Protein AF-H8L1F8-F1 (afdb_monomer_lite)

Secondary structure (DSSP, 8-state):
-------------SSSTTSSHHHHHHHHHHHIIIIIHHHHHHHHHHHHHHHHHHHHHHHHHHHHHHTTS--SSHHHHHHHHHHHHHHHHHHHHHHHT----EESS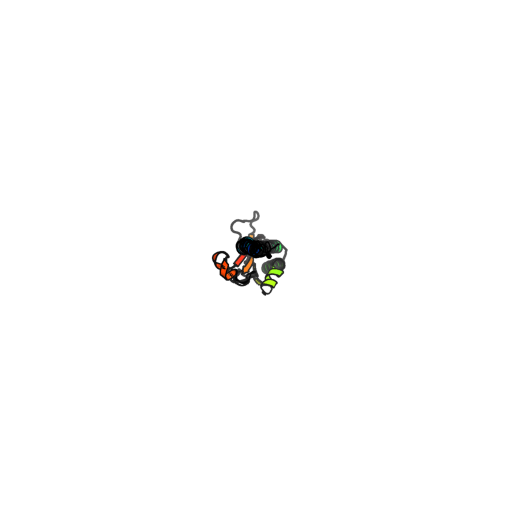-PPTTT--EEEEPPPEEEEEEE-TTS-EEEEEEEEEEEETTTS-SSTTHHHHHTTTS-SEEEEEEEEEEE---

Sequence (178 aa):
MSQAATIQDGLIFRGRRRRQQGLVAVEFALLWIGGVLPLLLLATVAVSLFSIKQTLTLAAENGARAMLSYQPSMEARRQYACNVAQQATQWLQNYAGIGDVCQNTASTAGTTTGIAVSQPFACPYKTSSTGTSFYCVTVTARYNYAKNPFFPGTASLYGWIVSDSISSTATVQLDAGI

Organism: Frateuria aurantia (strain ATCC 33424 / DSM 6220 / KCTC 2777 / LMG 1558 / NBRC 3245 / NCIMB 13370) (NCBI:txid767434)

Structure (mmCIF, N/CA/C/O backbone):
data_AF-H8L1F8-F1
#
_entry.id   AF-H8L1F8-F1
#
loop_
_atom_site.group_PDB
_atom_site.id
_atom_site.type_symbol
_atom_site.label_atom_id
_atom_site.label_alt_id
_atom_site.label_comp_id
_atom_site.label_asym_id
_atom_site.label_entity_id
_atom_site.label_seq_id
_atom_site.pdbx_PDB_ins_code
_atom_site.Cartn_x
_atom_site.Cartn_y
_atom_site.Cartn_z
_atom_site.occupancy
_atom_site.B_iso_or_equiv
_atom_site.auth_seq_id
_atom_site.auth_comp_id
_atom_site.auth_asym_id
_atom_site.auth_atom_id
_atom_site.pdbx_PDB_model_num
ATOM 1 N N . MET A 1 1 ? 71.506 15.159 -73.685 1.00 42.00 1 MET A N 1
ATOM 2 C CA . MET A 1 1 ? 71.154 16.087 -72.586 1.00 42.00 1 MET A CA 1
ATOM 3 C C . MET A 1 1 ? 69.644 15.972 -72.396 1.00 42.00 1 MET A C 1
ATOM 5 O O . MET A 1 1 ? 68.925 16.345 -73.302 1.00 42.00 1 MET A O 1
ATOM 9 N N . SER A 1 2 ? 69.177 15.143 -71.455 1.00 49.22 2 SER A N 1
ATOM 10 C CA . SER A 1 2 ? 68.967 15.491 -70.028 1.00 49.22 2 SER A CA 1
ATOM 11 C C . SER A 1 2 ? 67.576 16.117 -69.853 1.00 49.22 2 SER A C 1
ATOM 13 O O . SER A 1 2 ? 67.337 17.140 -70.473 1.00 49.22 2 SER A O 1
ATOM 15 N N . GLN A 1 3 ? 66.607 15.632 -69.074 1.00 51.88 3 GLN A N 1
ATOM 16 C CA . GLN A 1 3 ? 66.454 14.554 -68.082 1.00 51.88 3 GLN A CA 1
ATOM 17 C C . GLN A 1 3 ? 64.926 14.294 -68.009 1.00 51.88 3 GLN A C 1
ATOM 19 O O . GLN A 1 3 ? 64.147 15.238 -68.066 1.00 51.88 3 GLN A O 1
ATOM 24 N N . ALA A 1 4 ? 64.465 13.056 -68.194 1.00 49.00 4 ALA A N 1
ATOM 25 C CA . ALA A 1 4 ? 64.046 12.127 -67.135 1.00 49.00 4 ALA A CA 1
ATOM 26 C C . ALA A 1 4 ? 62.821 12.600 -66.323 1.00 49.00 4 ALA A C 1
ATOM 28 O O . ALA A 1 4 ? 62.897 13.481 -65.473 1.00 49.00 4 ALA A O 1
ATOM 29 N N . ALA A 1 5 ? 61.692 11.955 -66.620 1.00 62.12 5 ALA A N 1
ATOM 30 C CA . ALA A 1 5 ? 60.455 11.994 -65.864 1.00 62.12 5 ALA A CA 1
ATOM 31 C C . ALA A 1 5 ? 60.622 11.307 -64.500 1.00 62.12 5 ALA A C 1
ATOM 33 O O . ALA A 1 5 ? 61.110 10.180 -64.451 1.00 62.12 5 ALA A O 1
ATOM 34 N N . THR A 1 6 ? 60.103 11.928 -63.438 1.00 57.53 6 THR A N 1
ATOM 35 C CA . THR A 1 6 ? 59.740 11.216 -62.206 1.00 57.53 6 THR A CA 1
ATOM 36 C C . THR A 1 6 ? 58.444 11.805 -61.662 1.00 57.53 6 THR A C 1
ATOM 38 O O . THR A 1 6 ? 58.403 12.876 -61.062 1.00 57.53 6 THR A O 1
ATOM 41 N N . ILE A 1 7 ? 57.361 11.098 -61.969 1.00 56.47 7 ILE A N 1
ATOM 42 C CA . ILE A 1 7 ? 56.031 11.236 -61.387 1.00 56.47 7 ILE A CA 1
ATOM 43 C C . ILE A 1 7 ? 56.001 10.417 -60.083 1.00 56.47 7 ILE A C 1
ATOM 45 O O . ILE A 1 7 ? 56.644 9.376 -60.012 1.00 56.47 7 ILE A O 1
ATOM 49 N N . GLN A 1 8 ? 55.180 10.864 -59.124 1.00 58.38 8 GLN A N 1
ATOM 50 C CA . GLN A 1 8 ? 54.672 10.123 -57.956 1.00 58.38 8 GLN A CA 1
ATOM 51 C C . GLN A 1 8 ? 55.666 9.785 -56.836 1.00 58.38 8 GLN A C 1
ATOM 53 O O . GLN A 1 8 ? 56.292 8.737 -56.851 1.00 58.38 8 GLN A O 1
ATOM 58 N N . ASP A 1 9 ? 55.635 10.576 -55.759 1.00 53.00 9 ASP A N 1
ATOM 59 C CA . ASP A 1 9 ? 55.673 9.985 -54.418 1.00 53.00 9 ASP A CA 1
ATOM 60 C C . ASP A 1 9 ? 55.054 10.909 -53.358 1.00 53.00 9 ASP A C 1
ATOM 62 O O . ASP A 1 9 ? 55.379 12.092 -53.276 1.00 53.00 9 ASP A O 1
ATOM 66 N N . GLY A 1 10 ? 54.128 10.370 -52.553 1.00 48.66 10 GLY A N 1
ATOM 67 C CA . GLY A 1 10 ? 53.660 11.021 -51.319 1.00 48.66 10 GLY A CA 1
ATOM 68 C C . GLY A 1 10 ? 52.148 11.113 -51.074 1.00 48.66 10 GLY A C 1
ATOM 69 O O . GLY A 1 10 ? 51.740 11.605 -50.023 1.00 48.66 10 GLY A O 1
ATOM 70 N N . LEU A 1 11 ? 51.282 10.627 -51.970 1.00 56.19 11 LEU A N 1
ATOM 71 C CA . LEU A 1 11 ? 49.819 10.637 -51.774 1.00 56.19 11 LEU A CA 1
ATOM 72 C C . LEU A 1 11 ? 49.285 9.349 -51.123 1.00 56.19 11 LEU A C 1
ATOM 74 O O . LEU A 1 11 ? 48.264 8.816 -51.541 1.00 56.19 11 LEU A O 1
ATOM 78 N N . ILE A 1 12 ? 49.936 8.814 -50.090 1.00 58.09 12 ILE A N 1
ATOM 79 C CA . ILE A 1 12 ? 49.410 7.627 -49.396 1.00 58.09 12 ILE A CA 1
ATOM 80 C C . ILE A 1 12 ? 49.683 7.732 -47.898 1.00 58.09 12 ILE A C 1
ATOM 82 O O . ILE A 1 12 ? 50.712 7.268 -47.456 1.00 58.09 12 ILE A O 1
ATOM 86 N N . PHE A 1 13 ? 48.772 8.332 -47.116 1.00 56.34 13 PHE A N 1
ATOM 87 C CA . PHE A 1 13 ? 48.492 7.948 -45.707 1.00 56.34 13 PHE A CA 1
ATOM 88 C C . PHE A 1 13 ? 47.247 8.654 -45.118 1.00 56.34 13 PHE A C 1
ATOM 90 O O . PHE A 1 13 ? 47.173 8.946 -43.926 1.00 56.34 13 PHE A O 1
ATOM 97 N N . ARG A 1 14 ? 46.204 8.915 -45.920 1.00 57.12 14 ARG A N 1
ATOM 98 C CA . ARG A 1 14 ? 44.966 9.576 -45.438 1.00 57.12 14 ARG A CA 1
ATOM 99 C C . ARG A 1 14 ? 43.720 8.683 -45.396 1.00 57.12 14 ARG A C 1
ATOM 101 O O . ARG A 1 14 ? 42.607 9.188 -45.376 1.00 57.12 14 ARG A O 1
ATOM 108 N N . GLY A 1 15 ? 43.893 7.359 -45.325 1.00 57.16 15 GLY A N 1
ATOM 109 C CA . GLY A 1 15 ? 42.776 6.396 -45.346 1.00 57.16 15 GLY A CA 1
ATOM 110 C C . GLY A 1 15 ? 42.513 5.588 -44.065 1.00 57.16 15 GLY A C 1
ATOM 111 O O . GLY A 1 15 ? 41.467 4.954 -43.969 1.00 57.16 15 GLY A O 1
ATOM 112 N N . ARG A 1 16 ? 43.413 5.571 -43.067 1.00 55.28 16 ARG A N 1
ATOM 113 C CA . ARG A 1 16 ? 43.320 4.604 -41.944 1.00 55.28 16 ARG A CA 1
ATOM 114 C C . ARG A 1 16 ? 42.780 5.134 -40.610 1.00 55.28 16 ARG A C 1
ATOM 116 O O . ARG A 1 16 ? 42.354 4.328 -39.792 1.00 55.28 16 ARG A O 1
ATOM 123 N N . ARG A 1 17 ? 42.712 6.453 -40.383 1.00 55.56 17 ARG A N 1
ATOM 124 C CA . ARG A 1 17 ? 42.289 7.006 -39.073 1.00 55.56 17 ARG A CA 1
ATOM 125 C C . ARG A 1 17 ? 40.781 6.926 -38.785 1.00 55.56 17 ARG A C 1
ATOM 127 O O . ARG A 1 17 ? 40.399 6.945 -37.624 1.00 55.56 17 ARG A O 1
ATOM 134 N N . ARG A 1 18 ? 39.917 6.799 -39.802 1.00 58.44 18 ARG A N 1
ATOM 135 C CA . ARG A 1 18 ? 38.449 6.784 -39.604 1.00 58.44 18 ARG A CA 1
ATOM 136 C C . ARG A 1 18 ? 37.882 5.432 -39.147 1.00 58.44 18 ARG A C 1
ATOM 138 O O . ARG A 1 18 ? 36.833 5.409 -38.522 1.00 58.44 18 ARG A O 1
ATOM 145 N N . ARG A 1 19 ? 38.564 4.307 -39.408 1.00 56.16 19 ARG A N 1
ATOM 146 C CA . ARG A 1 19 ? 38.075 2.964 -39.017 1.00 56.16 19 ARG A CA 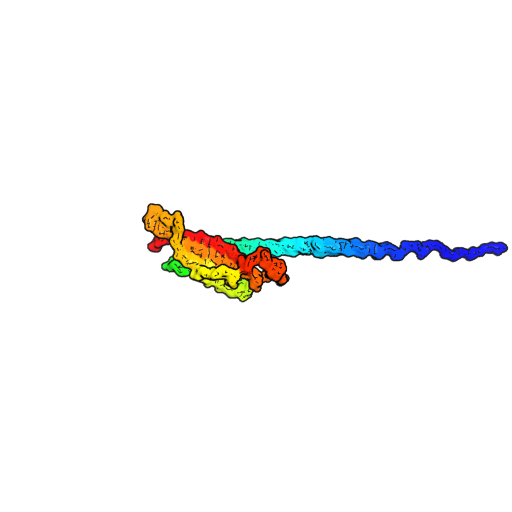1
ATOM 147 C C . ARG A 1 19 ? 38.338 2.599 -37.550 1.00 56.16 19 ARG A C 1
ATOM 149 O O . ARG A 1 19 ? 37.643 1.744 -37.023 1.00 56.16 19 ARG A O 1
ATOM 156 N N . GLN A 1 20 ? 39.288 3.252 -36.880 1.00 56.34 20 GLN A N 1
ATOM 157 C CA . GLN A 1 20 ? 39.603 2.978 -35.467 1.00 56.34 20 GLN A CA 1
ATOM 158 C C . GLN A 1 20 ? 38.685 3.711 -34.474 1.00 56.34 20 GLN A C 1
ATOM 160 O O . GLN A 1 20 ? 38.608 3.323 -33.315 1.00 56.34 20 GLN A O 1
ATOM 165 N N . GLN A 1 21 ? 37.945 4.729 -34.921 1.00 60.38 21 GLN A N 1
ATOM 166 C CA . GLN A 1 21 ? 37.053 5.515 -34.057 1.00 60.38 21 GLN A CA 1
ATOM 167 C C . GLN A 1 21 ? 35.736 4.791 -33.720 1.00 60.38 21 GLN A C 1
ATOM 169 O O . GLN A 1 21 ? 35.116 5.098 -32.708 1.00 60.38 21 GLN A O 1
ATOM 174 N N . GLY A 1 22 ? 35.323 3.804 -34.525 1.00 68.44 22 GLY A N 1
ATOM 175 C CA . GLY A 1 22 ? 34.107 3.024 -34.266 1.00 68.44 22 GLY A CA 1
ATOM 176 C C . GLY A 1 22 ? 34.273 1.964 -33.174 1.00 68.44 22 GLY A C 1
ATOM 177 O O . GLY A 1 22 ? 33.321 1.685 -32.457 1.00 68.44 22 GLY A O 1
ATOM 178 N N . LEU A 1 23 ? 35.477 1.406 -33.003 1.00 78.00 23 LEU A N 1
ATOM 179 C CA . LEU A 1 23 ? 35.715 0.330 -32.034 1.00 78.00 23 LEU A CA 1
ATOM 180 C C . LEU A 1 23 ? 35.578 0.827 -30.584 1.00 78.00 23 LEU A C 1
ATOM 182 O O . LEU A 1 23 ? 34.930 0.179 -29.770 1.00 78.00 23 LEU A O 1
ATOM 186 N N . VAL A 1 24 ? 36.100 2.026 -30.302 1.00 83.31 24 VAL A N 1
ATOM 187 C CA . VAL A 1 24 ? 35.969 2.685 -28.989 1.00 83.31 24 VAL A CA 1
ATOM 188 C C . VAL A 1 24 ? 34.510 3.050 -28.696 1.00 83.31 24 VAL A C 1
ATOM 190 O O . VAL A 1 24 ? 34.050 2.918 -27.565 1.00 83.31 24 VAL A O 1
ATOM 193 N N . ALA A 1 25 ? 33.751 3.463 -29.716 1.00 85.25 25 ALA A N 1
ATOM 194 C CA . ALA A 1 25 ? 32.328 3.749 -29.557 1.00 85.25 25 ALA A CA 1
ATOM 195 C C . ALA A 1 25 ? 31.518 2.486 -29.215 1.00 85.25 25 ALA A C 1
ATOM 197 O O . ALA A 1 25 ? 30.580 2.565 -28.427 1.00 85.25 25 ALA A O 1
ATOM 198 N N . VAL A 1 26 ? 31.892 1.322 -29.761 1.00 86.44 26 VAL A N 1
ATOM 199 C CA . VAL A 1 26 ? 31.242 0.038 -29.448 1.00 86.44 26 VAL A CA 1
ATOM 200 C C . VAL A 1 26 ? 31.569 -0.425 -28.028 1.00 86.44 26 VAL A C 1
ATOM 202 O O . VAL A 1 26 ? 30.663 -0.838 -27.310 1.00 86.44 26 VAL A O 1
ATOM 205 N N . GLU A 1 27 ? 32.825 -0.315 -27.591 1.00 87.50 27 GLU A N 1
ATOM 206 C CA . GLU A 1 27 ? 33.213 -0.631 -26.208 1.00 87.50 27 GLU A CA 1
ATOM 207 C C . GLU A 1 27 ? 32.455 0.249 -25.206 1.00 87.50 27 GLU A C 1
ATOM 209 O O . GLU A 1 27 ? 31.856 -0.251 -24.252 1.00 87.50 27 GLU A O 1
ATOM 214 N N . PHE A 1 28 ? 32.375 1.554 -25.479 1.00 89.44 28 PHE A N 1
ATOM 215 C CA . PHE A 1 28 ? 31.597 2.474 -24.658 1.00 89.44 28 PHE A CA 1
ATOM 216 C C . PHE A 1 28 ? 30.097 2.151 -24.676 1.00 89.44 28 PHE A C 1
ATOM 218 O O . PHE A 1 28 ? 29.453 2.187 -23.630 1.00 89.44 28 PHE A O 1
ATOM 225 N N . ALA A 1 29 ? 29.533 1.783 -25.831 1.00 90.19 29 ALA A N 1
ATOM 226 C CA . ALA A 1 29 ? 28.130 1.389 -25.926 1.00 90.19 29 ALA A CA 1
ATOM 227 C C . ALA A 1 29 ? 27.830 0.134 -25.094 1.00 90.19 29 ALA A C 1
ATOM 229 O O . ALA A 1 29 ? 26.787 0.072 -24.449 1.00 90.19 29 ALA A O 1
ATOM 230 N N . LEU A 1 30 ? 28.747 -0.838 -25.051 1.00 89.31 30 LEU A N 1
ATOM 231 C CA . LEU A 1 30 ? 28.600 -2.043 -24.231 1.00 89.31 30 LEU A CA 1
ATOM 232 C C . LEU A 1 30 ? 28.715 -1.746 -22.734 1.00 89.31 30 LEU A C 1
ATOM 234 O O . LEU A 1 30 ? 27.931 -2.281 -21.957 1.00 89.31 30 LEU A O 1
ATOM 238 N N . LEU A 1 31 ? 29.621 -0.859 -22.316 1.00 92.12 31 LEU A N 1
ATOM 239 C CA . LEU A 1 31 ? 29.688 -0.403 -20.922 1.00 92.12 31 LEU A CA 1
ATOM 240 C C . LEU A 1 31 ? 28.431 0.376 -20.520 1.00 92.12 31 LEU A C 1
ATOM 242 O O . LEU A 1 31 ? 27.925 0.237 -19.404 1.00 92.12 31 LEU A O 1
ATOM 246 N N . TRP A 1 32 ? 27.899 1.181 -21.437 1.00 93.44 32 TRP A N 1
ATOM 247 C CA . TRP A 1 32 ? 26.717 1.986 -21.178 1.00 93.44 32 TRP A CA 1
ATOM 248 C C . TRP A 1 32 ? 25.446 1.132 -21.121 1.00 93.44 32 TRP A C 1
ATOM 250 O O . TRP A 1 32 ? 24.712 1.207 -20.142 1.00 93.44 32 TRP A O 1
ATOM 260 N N . ILE A 1 33 ? 25.214 0.269 -22.113 1.00 92.12 33 ILE A N 1
ATOM 261 C CA . ILE A 1 33 ? 24.040 -0.617 -22.177 1.00 92.12 33 ILE A CA 1
ATOM 262 C C . ILE A 1 33 ? 24.151 -1.770 -21.171 1.00 92.12 33 ILE A C 1
ATOM 264 O O . ILE A 1 33 ? 23.145 -2.162 -20.592 1.00 92.12 33 ILE A O 1
ATOM 268 N N . GLY A 1 34 ? 25.346 -2.322 -20.955 1.00 88.12 34 GLY A N 1
ATOM 269 C CA . GLY A 1 34 ? 25.572 -3.480 -20.085 1.00 88.12 34 GLY A CA 1
ATOM 270 C C . GLY A 1 34 ? 25.853 -3.138 -18.622 1.00 88.12 34 GLY A C 1
ATOM 271 O O . GLY A 1 34 ? 25.629 -3.976 -17.754 1.00 88.12 34 GLY A O 1
ATOM 272 N N . GLY A 1 35 ? 26.327 -1.925 -18.330 1.00 90.81 35 GLY A N 1
ATOM 273 C CA . GLY A 1 35 ? 26.658 -1.488 -16.972 1.00 90.81 35 GLY A CA 1
ATOM 274 C C . GLY A 1 35 ? 25.751 -0.368 -16.473 1.00 90.81 35 GLY A C 1
ATOM 275 O O . GLY A 1 35 ? 24.988 -0.548 -15.526 1.00 90.81 35 GLY A O 1
ATOM 276 N N . VAL A 1 36 ? 25.826 0.802 -17.111 1.00 92.38 36 VAL A N 1
ATOM 277 C CA . VAL A 1 36 ? 25.190 2.032 -16.600 1.00 92.38 36 VAL A CA 1
ATOM 278 C C . VAL A 1 36 ? 23.665 1.978 -16.689 1.00 92.38 36 VAL A C 1
ATOM 280 O O . VAL A 1 36 ? 22.975 2.275 -15.715 1.00 92.38 36 VAL A O 1
ATOM 283 N N . LEU A 1 37 ? 23.129 1.583 -17.842 1.00 90.25 37 LEU A N 1
ATOM 284 C CA . LEU A 1 37 ? 21.695 1.509 -18.099 1.00 90.25 37 LEU A CA 1
ATOM 285 C C . LEU A 1 37 ? 20.962 0.548 -17.141 1.00 90.25 37 LEU A C 1
ATOM 287 O O . LEU A 1 37 ? 19.992 0.988 -16.521 1.00 90.25 37 LEU A O 1
ATOM 291 N N . PRO A 1 38 ? 21.392 -0.713 -16.937 1.00 87.50 38 PRO A N 1
ATOM 292 C CA . PRO A 1 38 ? 20.720 -1.608 -15.999 1.00 87.50 38 PRO A CA 1
ATOM 293 C C . PRO A 1 38 ? 20.845 -1.128 -14.552 1.00 87.50 38 PRO A C 1
ATOM 295 O O . PRO A 1 38 ? 19.886 -1.253 -13.795 1.00 87.50 38 PRO A O 1
ATOM 298 N N . LEU A 1 39 ? 21.970 -0.516 -14.166 1.00 90.38 39 LEU A N 1
ATOM 299 C CA . LEU A 1 39 ? 22.138 0.043 -12.823 1.00 90.38 39 LEU A CA 1
ATOM 300 C C . LEU A 1 39 ? 21.168 1.207 -12.568 1.00 90.38 39 LEU A C 1
ATOM 302 O O . LEU A 1 39 ? 20.553 1.277 -11.504 1.00 90.38 39 LEU A O 1
ATOM 306 N N . LEU A 1 40 ? 20.966 2.076 -13.561 1.00 91.25 40 LEU A N 1
ATOM 307 C CA . LEU A 1 40 ? 19.988 3.162 -13.491 1.00 91.25 40 LEU A CA 1
ATOM 308 C C . LEU A 1 40 ? 18.556 2.617 -13.414 1.00 91.25 40 LEU A C 1
ATOM 310 O O . LEU A 1 40 ? 17.778 3.049 -12.563 1.00 91.25 40 LEU A O 1
ATOM 314 N N . LEU A 1 41 ? 18.215 1.630 -14.248 1.00 86.19 41 LEU A N 1
ATOM 315 C CA . LEU A 1 41 ? 16.907 0.972 -14.206 1.00 86.19 41 LEU A CA 1
ATOM 316 C C . LEU A 1 41 ? 16.638 0.364 -12.824 1.00 86.19 41 LEU A C 1
ATOM 318 O O . LEU A 1 41 ? 15.604 0.653 -12.225 1.00 86.19 41 LEU A O 1
ATOM 322 N N . LEU A 1 42 ? 17.588 -0.388 -12.267 1.00 85.50 42 LEU A N 1
ATOM 323 C CA . LEU A 1 42 ? 17.466 -0.957 -10.923 1.00 85.50 42 LEU A CA 1
ATOM 324 C C . LEU A 1 42 ? 17.287 0.122 -9.848 1.00 85.50 42 LEU A C 1
ATOM 326 O O . LEU A 1 42 ? 16.434 -0.028 -8.974 1.00 85.50 42 LEU A O 1
ATOM 330 N N . ALA A 1 43 ? 18.026 1.230 -9.930 1.00 90.69 43 ALA A N 1
ATOM 331 C CA . ALA A 1 43 ? 17.883 2.340 -8.992 1.00 90.69 43 ALA A CA 1
ATOM 332 C C . ALA A 1 43 ? 16.487 2.986 -9.065 1.00 90.69 43 ALA A C 1
ATOM 334 O O . ALA A 1 43 ? 15.856 3.217 -8.034 1.00 90.69 43 ALA A O 1
ATOM 335 N N . THR A 1 44 ? 15.962 3.230 -10.270 1.00 86.50 44 THR A N 1
ATOM 336 C CA . THR A 1 44 ? 14.614 3.809 -10.439 1.00 86.50 44 THR A CA 1
ATOM 337 C C . THR A 1 44 ? 13.506 2.871 -9.944 1.00 86.50 44 THR A C 1
ATOM 339 O O . THR A 1 44 ? 12.559 3.318 -9.287 1.00 86.50 44 THR A O 1
ATOM 342 N N . VAL A 1 45 ? 13.648 1.560 -10.161 1.00 84.56 45 VAL A N 1
ATOM 343 C CA . VAL A 1 45 ? 12.741 0.546 -9.600 1.00 84.56 45 VAL A CA 1
ATOM 344 C C . VAL A 1 45 ? 12.824 0.530 -8.070 1.00 84.56 45 VAL A C 1
ATOM 346 O O . VAL A 1 45 ? 11.797 0.528 -7.396 1.00 84.56 45 VAL A O 1
ATOM 349 N N . ALA A 1 46 ? 14.024 0.580 -7.493 1.00 86.25 46 ALA A N 1
ATOM 350 C CA . ALA A 1 46 ? 14.193 0.575 -6.042 1.00 86.25 46 ALA A CA 1
ATOM 351 C C . ALA A 1 46 ? 13.559 1.809 -5.375 1.00 86.25 46 ALA A C 1
ATOM 353 O O . ALA A 1 46 ? 12.822 1.679 -4.395 1.00 86.25 46 ALA A O 1
ATOM 354 N N . VAL A 1 47 ? 13.793 3.005 -5.927 1.00 90.38 47 VAL A N 1
ATOM 355 C CA . VAL A 1 47 ? 13.246 4.258 -5.379 1.00 90.38 47 VAL A CA 1
ATOM 356 C C . VAL A 1 47 ? 11.720 4.306 -5.494 1.00 90.38 47 VAL A C 1
ATOM 358 O O . VAL A 1 47 ? 11.045 4.703 -4.543 1.00 90.38 47 VAL A O 1
ATOM 361 N N . SER A 1 48 ? 11.151 3.857 -6.615 1.00 86.25 48 SER A N 1
ATOM 362 C CA . SER A 1 48 ? 9.689 3.793 -6.771 1.00 86.25 48 SER A CA 1
ATOM 363 C C . SER A 1 48 ? 9.045 2.816 -5.781 1.00 86.25 48 SER A C 1
ATOM 365 O O . SER A 1 48 ? 8.056 3.161 -5.135 1.00 86.25 48 SER A O 1
ATOM 367 N N . LEU A 1 49 ? 9.644 1.639 -5.568 1.00 86.69 49 LEU A N 1
ATOM 368 C CA . LEU A 1 49 ? 9.178 0.679 -4.562 1.00 86.69 49 LEU A CA 1
ATOM 369 C C . LEU A 1 49 ? 9.215 1.255 -3.143 1.00 86.69 49 LEU A C 1
ATOM 371 O O . LEU A 1 49 ? 8.268 1.071 -2.372 1.00 86.69 49 LEU A O 1
ATOM 375 N N . PHE A 1 50 ? 10.280 1.976 -2.798 1.00 89.50 50 PHE A N 1
ATOM 376 C CA . PHE A 1 50 ? 10.389 2.626 -1.496 1.00 89.50 50 PHE A CA 1
ATOM 377 C C . PHE A 1 50 ? 9.302 3.692 -1.291 1.00 89.50 50 PHE A C 1
ATOM 379 O O . PHE A 1 50 ? 8.678 3.741 -0.232 1.00 89.50 50 PHE A O 1
ATOM 386 N N . SER A 1 51 ? 9.002 4.484 -2.323 1.00 90.88 51 SER A N 1
ATOM 387 C CA . SER A 1 51 ? 7.932 5.488 -2.275 1.00 90.88 51 SER A CA 1
ATOM 388 C C . SER A 1 51 ? 6.551 4.869 -2.002 1.00 90.88 51 SER A C 1
ATOM 390 O O . SER A 1 51 ? 5.785 5.379 -1.177 1.00 90.88 51 SER A O 1
ATOM 392 N N . ILE A 1 52 ? 6.251 3.714 -2.608 1.00 88.88 52 ILE A N 1
ATOM 393 C CA . ILE A 1 52 ? 5.010 2.970 -2.333 1.00 88.88 52 ILE A CA 1
ATOM 394 C C . ILE A 1 52 ? 4.969 2.530 -0.867 1.00 88.88 52 ILE A C 1
ATOM 396 O O . ILE A 1 52 ? 3.958 2.717 -0.192 1.00 88.88 52 ILE A O 1
ATOM 400 N N . LYS A 1 53 ? 6.068 1.972 -0.344 1.00 90.31 53 LYS A N 1
ATOM 401 C CA . LYS A 1 53 ? 6.155 1.549 1.063 1.00 90.31 53 LYS A CA 1
ATOM 402 C C . LYS A 1 53 ? 5.917 2.720 2.015 1.00 90.31 53 LYS A C 1
ATOM 404 O O . LYS A 1 53 ? 5.122 2.586 2.941 1.00 90.31 53 LYS A O 1
ATOM 409 N N . GLN A 1 54 ? 6.549 3.864 1.758 1.00 93.75 54 GLN A N 1
ATOM 410 C CA . GLN A 1 54 ? 6.367 5.073 2.559 1.00 93.75 54 GLN A CA 1
ATOM 411 C C . GLN A 1 54 ? 4.907 5.547 2.543 1.00 93.75 54 GLN A C 1
ATOM 413 O O . GLN A 1 54 ? 4.359 5.882 3.591 1.00 93.75 54 GLN A O 1
ATOM 418 N N . THR A 1 55 ? 4.257 5.497 1.379 1.00 92.31 55 THR A N 1
ATOM 419 C CA . THR A 1 55 ? 2.836 5.837 1.230 1.00 92.31 55 THR A CA 1
ATOM 420 C C . THR A 1 55 ? 1.945 4.900 2.049 1.00 92.31 55 THR A C 1
ATOM 422 O O . THR A 1 55 ? 1.082 5.360 2.792 1.00 92.31 55 THR A O 1
ATOM 425 N N . LEU A 1 56 ? 2.151 3.584 1.944 1.00 91.12 56 LEU A N 1
ATOM 426 C CA . LEU A 1 56 ? 1.337 2.589 2.651 1.00 91.12 56 LEU A CA 1
ATOM 427 C C . LEU A 1 56 ? 1.493 2.692 4.172 1.00 91.12 56 LEU A C 1
ATOM 429 O O . LEU A 1 56 ? 0.513 2.535 4.898 1.00 91.12 56 LEU A O 1
ATOM 433 N N . THR A 1 57 ? 2.704 2.968 4.657 1.00 93.56 57 THR A N 1
ATOM 434 C CA . THR A 1 57 ? 2.957 3.184 6.087 1.00 93.56 57 THR A CA 1
ATOM 435 C C . THR A 1 57 ? 2.275 4.448 6.587 1.00 93.56 57 THR A C 1
ATOM 437 O O . THR A 1 57 ? 1.535 4.382 7.566 1.00 93.56 57 THR A O 1
ATOM 440 N N . LEU A 1 58 ? 2.422 5.568 5.872 1.00 94.25 58 LEU A N 1
ATOM 441 C CA . LEU A 1 58 ? 1.723 6.808 6.209 1.00 94.25 58 LEU A CA 1
ATOM 442 C C . LEU A 1 58 ? 0.198 6.617 6.222 1.00 94.25 58 LEU A C 1
ATOM 444 O O . LEU A 1 58 ? -0.484 7.108 7.118 1.00 94.25 58 LEU A O 1
ATOM 448 N N . ALA A 1 59 ? -0.345 5.878 5.253 1.00 93.12 59 ALA A N 1
ATOM 449 C CA . ALA A 1 59 ? -1.770 5.573 5.183 1.00 93.12 59 ALA A CA 1
ATOM 450 C C . ALA A 1 59 ? -2.252 4.760 6.392 1.00 93.12 59 ALA A C 1
ATOM 452 O O . ALA A 1 59 ? -3.272 5.098 6.996 1.00 93.12 59 ALA A O 1
ATOM 453 N N . ALA A 1 60 ? -1.509 3.715 6.770 1.00 92.12 60 ALA A N 1
ATOM 454 C CA . ALA A 1 60 ? -1.830 2.900 7.935 1.00 92.12 60 ALA A CA 1
ATOM 455 C C . ALA A 1 60 ? -1.782 3.730 9.231 1.00 92.12 60 ALA A C 1
ATOM 457 O O . ALA A 1 60 ? -2.702 3.647 10.045 1.00 92.12 60 ALA A O 1
ATOM 458 N N . GLU A 1 61 ? -0.763 4.576 9.400 1.00 92.88 61 GLU A N 1
ATOM 459 C CA . GLU A 1 61 ? -0.613 5.450 10.569 1.00 92.88 61 GLU A CA 1
ATOM 460 C C . GLU A 1 61 ? -1.713 6.513 10.665 1.00 92.88 61 GLU A C 1
ATOM 462 O O . GLU A 1 61 ? -2.306 6.691 11.732 1.00 92.88 61 GLU A O 1
ATOM 467 N N . ASN A 1 62 ? -2.032 7.197 9.563 1.00 93.62 62 ASN A N 1
ATOM 468 C CA . ASN A 1 62 ? -3.100 8.195 9.534 1.00 93.62 62 ASN A CA 1
ATOM 469 C C . ASN A 1 62 ? -4.471 7.558 9.794 1.00 93.62 62 ASN A C 1
ATOM 471 O O . ASN A 1 62 ? -5.260 8.114 10.558 1.00 93.62 62 ASN A O 1
ATOM 475 N N . GLY A 1 63 ? -4.734 6.367 9.244 1.00 91.44 63 GLY A N 1
ATOM 476 C CA . GLY A 1 63 ? -5.940 5.596 9.552 1.00 91.44 63 GLY A CA 1
ATOM 477 C C . GLY A 1 63 ? -6.014 5.188 11.027 1.00 91.44 63 GLY A C 1
ATOM 478 O O . GLY A 1 63 ? -7.046 5.367 11.670 1.00 91.44 63 GLY A O 1
ATOM 479 N N . ALA A 1 64 ? -4.908 4.709 11.606 1.00 91.75 64 ALA A N 1
ATOM 480 C CA . ALA A 1 64 ? -4.844 4.351 13.024 1.00 91.75 64 ALA A CA 1
ATOM 481 C C . ALA A 1 64 ? -5.063 5.566 13.943 1.00 91.75 64 ALA A C 1
ATOM 483 O O . ALA A 1 64 ? -5.766 5.458 14.944 1.00 91.75 64 ALA A O 1
ATOM 484 N N . ARG A 1 65 ? -4.521 6.738 13.592 1.00 90.69 65 ARG A N 1
ATOM 485 C CA . ARG A 1 65 ? -4.768 7.988 14.331 1.00 90.69 65 ARG A CA 1
ATOM 486 C C . ARG A 1 65 ? -6.210 8.471 14.180 1.00 90.69 65 ARG A C 1
ATOM 488 O O . ARG A 1 65 ? -6.799 8.921 15.157 1.00 90.69 65 ARG A O 1
ATOM 495 N N . ALA A 1 66 ? -6.805 8.335 12.997 1.00 93.19 66 ALA A N 1
ATOM 496 C CA . ALA A 1 66 ? -8.195 8.713 12.748 1.00 93.19 66 ALA A CA 1
ATOM 49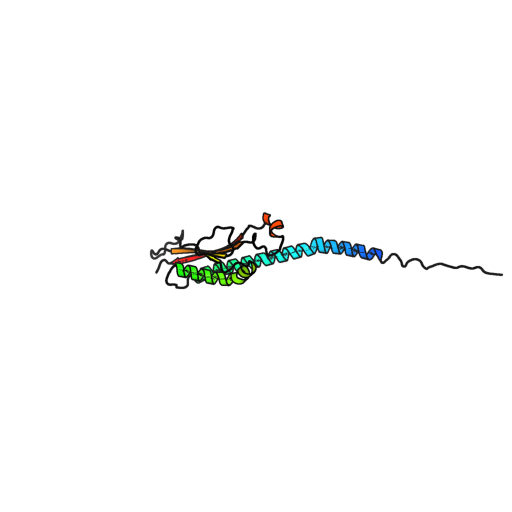7 C C . ALA A 1 66 ? -9.198 7.905 13.590 1.00 93.19 66 ALA A C 1
ATOM 499 O O . ALA A 1 66 ? -10.231 8.438 13.983 1.00 93.19 66 ALA A O 1
ATOM 500 N N . MET A 1 67 ? -8.879 6.662 13.955 1.00 89.69 67 MET A N 1
ATOM 501 C CA . MET A 1 67 ? -9.712 5.838 14.846 1.00 89.69 67 MET A CA 1
ATOM 502 C C . MET A 1 67 ? -9.896 6.410 16.256 1.00 89.69 67 MET A C 1
ATOM 504 O O . MET A 1 67 ? -10.858 6.050 16.933 1.00 89.69 67 MET A O 1
ATOM 508 N N . LEU A 1 68 ? -8.968 7.257 16.712 1.00 89.62 68 LEU A N 1
ATOM 509 C CA . LEU A 1 68 ? -9.050 7.913 18.020 1.00 89.62 68 LEU A CA 1
ATOM 510 C C . LEU A 1 68 ? -10.043 9.079 18.019 1.00 89.62 68 LEU A C 1
ATOM 512 O O . LEU A 1 68 ? -10.416 9.563 19.086 1.00 89.62 68 LEU A O 1
ATOM 516 N N . SER A 1 69 ? -10.469 9.539 16.839 1.00 89.56 69 SER A N 1
ATOM 517 C CA . SER A 1 69 ? -11.514 10.552 16.748 1.00 89.56 69 SER A CA 1
ATOM 518 C C . SER A 1 69 ? -12.843 9.997 17.260 1.00 89.56 69 SER A C 1
ATOM 520 O O . SER A 1 69 ? -13.193 8.830 17.051 1.00 89.56 69 SER A O 1
ATOM 522 N N . TYR A 1 70 ? -13.581 10.842 17.979 1.00 87.38 70 TYR A N 1
ATOM 523 C CA . TYR A 1 70 ? -14.888 10.464 18.487 1.00 87.38 70 TYR A CA 1
ATOM 524 C C . TYR A 1 70 ? -15.867 10.272 17.329 1.00 87.38 70 TYR A C 1
ATOM 526 O O . TYR A 1 70 ? -16.016 11.139 16.473 1.00 87.38 70 TYR A O 1
ATOM 534 N N . GLN A 1 71 ? -16.564 9.142 17.349 1.00 89.62 71 GLN A N 1
ATOM 535 C CA . GLN A 1 71 ? -17.617 8.803 16.402 1.00 89.62 71 GLN A CA 1
ATOM 536 C C . GLN A 1 71 ? -18.644 7.917 17.132 1.00 89.62 71 GLN A C 1
ATOM 538 O O . GLN A 1 71 ? -18.236 7.149 18.018 1.00 89.62 71 GLN A O 1
ATOM 543 N N . PRO A 1 72 ? -19.948 8.003 16.796 1.00 86.25 72 PRO A N 1
ATOM 544 C CA . PRO A 1 72 ? -21.044 7.445 17.596 1.00 86.25 72 PRO A CA 1
ATOM 545 C C . PRO A 1 72 ? -21.096 5.916 17.648 1.00 86.25 72 PRO A C 1
ATOM 547 O O . PRO A 1 72 ? -21.766 5.361 18.511 1.00 86.25 72 PRO A O 1
ATOM 550 N N . SER A 1 73 ? -20.416 5.213 16.741 1.00 87.44 73 SER A N 1
ATOM 551 C CA . SER A 1 73 ? -20.352 3.751 16.749 1.00 87.44 73 SER A CA 1
ATOM 552 C C . SER A 1 73 ? -18.971 3.254 16.333 1.00 87.44 73 SER A C 1
ATOM 554 O O . SER A 1 73 ? -18.246 3.930 15.599 1.00 87.44 73 SER A O 1
ATOM 556 N N . MET A 1 74 ? -18.607 2.046 16.776 1.00 83.31 74 MET A N 1
ATOM 557 C CA . MET A 1 74 ? -17.336 1.414 16.398 1.00 83.31 74 MET A CA 1
ATOM 558 C C . MET A 1 74 ? -17.230 1.197 14.886 1.00 83.31 74 MET A C 1
ATOM 560 O O . MET A 1 74 ? -16.161 1.374 14.312 1.00 83.31 74 MET A O 1
ATOM 564 N N . GLU A 1 75 ? -18.339 0.878 14.220 1.00 86.50 75 GLU A N 1
ATOM 565 C CA . GLU A 1 75 ? -18.349 0.720 12.765 1.00 86.50 75 GLU A CA 1
ATOM 566 C C . GLU A 1 75 ? -18.112 2.053 12.050 1.00 86.50 75 GLU A C 1
ATOM 568 O O . GLU A 1 75 ? -17.319 2.132 11.112 1.00 86.50 75 GLU A O 1
ATOM 573 N N . ALA A 1 76 ? -18.712 3.134 12.548 1.00 88.69 76 ALA A N 1
ATOM 574 C CA . ALA A 1 76 ? -18.490 4.458 11.997 1.00 88.69 76 ALA A CA 1
ATOM 575 C C . ALA A 1 76 ? -17.048 4.955 12.244 1.00 88.69 76 ALA A C 1
ATOM 577 O O . ALA A 1 76 ? -16.491 5.610 11.363 1.00 88.69 76 ALA A O 1
ATOM 578 N N . ARG A 1 77 ? -16.406 4.602 13.376 1.00 88.94 77 ARG A N 1
ATOM 579 C CA . ARG A 1 77 ? -14.963 4.867 13.610 1.00 88.94 77 ARG A CA 1
ATOM 580 C C . ARG A 1 77 ? -14.096 4.184 12.560 1.00 88.94 77 ARG A C 1
ATOM 582 O O . ARG A 1 77 ? -13.182 4.798 12.018 1.00 88.94 77 ARG A O 1
ATOM 589 N N . ARG A 1 78 ? -14.408 2.925 12.245 1.00 88.69 78 ARG A N 1
ATOM 590 C CA . ARG A 1 78 ? -13.672 2.131 11.253 1.00 88.69 78 ARG A CA 1
ATOM 591 C C . ARG A 1 78 ? -13.838 2.677 9.844 1.00 88.69 78 ARG A C 1
ATOM 593 O O . ARG A 1 78 ? -12.840 2.830 9.151 1.00 88.69 78 ARG A O 1
ATOM 600 N N . GLN A 1 79 ? -15.062 3.035 9.451 1.00 89.56 79 GLN A N 1
ATOM 601 C CA . GLN A 1 79 ? -15.322 3.710 8.174 1.00 89.56 79 GLN A CA 1
ATOM 602 C C . GLN A 1 79 ? -14.534 5.023 8.063 1.00 89.56 79 GLN A C 1
ATOM 604 O O . GLN A 1 79 ? -13.850 5.252 7.071 1.00 89.56 79 GLN A O 1
ATOM 609 N N . TYR A 1 80 ? -14.559 5.859 9.106 1.00 91.31 80 TYR A N 1
ATOM 610 C CA . TYR A 1 80 ? -13.811 7.117 9.119 1.00 91.31 80 TYR A CA 1
ATOM 611 C C . TYR A 1 80 ? -12.298 6.899 8.979 1.00 91.31 80 TYR A C 1
ATOM 613 O O . TYR A 1 80 ? -11.649 7.524 8.142 1.00 91.31 80 TYR A O 1
ATOM 621 N N . ALA A 1 81 ? -11.740 5.957 9.740 1.00 90.81 81 ALA A N 1
ATOM 622 C CA . ALA A 1 81 ? -10.336 5.576 9.641 1.00 90.81 81 ALA A CA 1
ATOM 623 C C . ALA A 1 81 ? -9.951 5.059 8.256 1.00 90.81 81 ALA A C 1
ATOM 625 O O . ALA A 1 81 ? -8.869 5.362 7.750 1.00 90.81 81 ALA A O 1
ATOM 626 N N . CYS A 1 82 ? -10.853 4.302 7.639 1.00 89.62 82 CYS A N 1
ATOM 627 C CA . CYS A 1 82 ? -10.665 3.783 6.303 1.00 89.62 82 CYS A CA 1
ATOM 628 C C . CYS A 1 82 ? -10.620 4.925 5.271 1.00 89.62 82 CYS A C 1
ATOM 630 O O . CYS A 1 82 ? -9.660 5.013 4.507 1.00 89.62 82 CYS A O 1
ATOM 632 N N . ASN A 1 83 ? -11.568 5.864 5.330 1.00 90.88 83 ASN A N 1
ATOM 633 C CA . ASN A 1 83 ? -11.608 7.034 4.446 1.00 90.88 83 ASN A CA 1
ATOM 634 C C . ASN A 1 83 ? -10.343 7.904 4.573 1.00 90.88 83 ASN A C 1
ATOM 636 O O . ASN A 1 83 ? -9.795 8.367 3.573 1.00 90.88 83 ASN A O 1
ATOM 640 N N . VAL A 1 84 ? -9.835 8.105 5.794 1.00 92.88 84 VAL A N 1
ATOM 641 C CA . VAL A 1 84 ? -8.589 8.862 6.021 1.00 92.88 84 VAL A CA 1
ATOM 642 C C . VAL A 1 84 ? -7.375 8.130 5.446 1.00 92.88 84 VAL A C 1
ATOM 644 O O . VAL A 1 84 ? -6.519 8.744 4.809 1.00 92.88 84 VAL A O 1
ATOM 647 N N . ALA A 1 85 ? -7.295 6.811 5.621 1.00 90.69 85 ALA A N 1
ATOM 648 C CA . ALA A 1 85 ? -6.229 6.020 5.018 1.00 90.69 85 ALA A CA 1
ATOM 649 C C . ALA A 1 85 ? -6.314 6.030 3.476 1.00 90.69 85 ALA A C 1
ATOM 651 O O . ALA A 1 85 ? -5.279 6.051 2.803 1.00 90.69 85 ALA A O 1
ATOM 652 N N . GLN A 1 86 ? -7.524 6.057 2.901 1.00 88.94 86 GLN A N 1
ATOM 653 C CA . GLN A 1 86 ? -7.727 6.097 1.449 1.00 88.94 86 GLN A CA 1
ATOM 654 C C . GLN A 1 86 ? -7.131 7.344 0.834 1.00 88.94 86 GLN A C 1
ATOM 656 O O . GLN A 1 86 ? -6.423 7.230 -0.162 1.00 88.94 86 GLN A O 1
ATOM 661 N N . GLN A 1 87 ? -7.319 8.502 1.467 1.00 90.06 87 GLN A N 1
ATOM 662 C CA . GLN A 1 87 ? -6.753 9.769 1.001 1.00 90.06 87 GLN A CA 1
ATOM 663 C C . GLN A 1 87 ? -5.238 9.686 0.782 1.00 90.06 87 GLN A C 1
ATOM 665 O O . GLN A 1 87 ? -4.731 10.173 -0.225 1.00 90.06 87 GLN A O 1
ATOM 670 N N . ALA A 1 88 ? -4.517 8.988 1.663 1.00 87.88 88 ALA A N 1
ATOM 671 C CA . ALA A 1 88 ? -3.076 8.798 1.523 1.00 87.88 88 ALA A CA 1
ATOM 672 C C . ALA A 1 88 ? -2.688 7.853 0.367 1.00 87.88 88 ALA A C 1
ATOM 674 O O . ALA A 1 88 ? -1.571 7.931 -0.135 1.00 87.88 88 ALA A O 1
ATOM 675 N N . THR A 1 89 ? -3.592 6.979 -0.086 1.00 88.62 89 THR A N 1
ATOM 676 C CA . THR A 1 89 ? -3.346 6.003 -1.166 1.00 88.62 89 THR A CA 1
ATOM 677 C C . THR A 1 89 ? -4.065 6.329 -2.477 1.00 88.62 89 THR A C 1
ATOM 679 O O . THR A 1 89 ? -3.923 5.570 -3.432 1.00 88.62 89 THR A O 1
ATOM 682 N N . GLN A 1 90 ? -4.793 7.448 -2.576 1.00 89.25 90 GLN A N 1
ATOM 683 C CA . GLN A 1 90 ? -5.593 7.807 -3.761 1.00 89.25 90 GLN A CA 1
ATOM 684 C C . GLN A 1 90 ? -4.795 7.761 -5.068 1.00 89.25 90 GLN A C 1
ATOM 686 O O . GLN A 1 90 ? -5.263 7.215 -6.063 1.00 89.25 90 GLN A O 1
ATOM 691 N N . TRP A 1 91 ? -3.563 8.275 -5.070 1.00 88.31 91 TRP A N 1
ATOM 692 C CA . TRP A 1 91 ? -2.712 8.252 -6.263 1.00 88.31 91 TRP A CA 1
ATOM 693 C C . TRP A 1 91 ? -2.412 6.820 -6.737 1.00 88.31 91 TRP A C 1
ATOM 695 O O . TRP A 1 91 ? -2.377 6.553 -7.936 1.00 88.31 91 TRP A O 1
ATOM 705 N N . LEU A 1 92 ? -2.227 5.897 -5.792 1.00 86.50 92 LEU A N 1
ATOM 706 C CA . LEU A 1 92 ? -1.888 4.502 -6.046 1.00 86.50 92 LEU A CA 1
ATOM 707 C C . LEU A 1 92 ? -3.111 3.719 -6.534 1.00 86.50 92 LEU A C 1
ATOM 709 O O . LEU A 1 92 ? -2.991 2.851 -7.395 1.00 86.50 92 LEU A O 1
ATOM 713 N N . GLN A 1 93 ? -4.288 4.059 -6.007 1.00 85.94 93 GLN A N 1
ATOM 714 C CA . GLN A 1 93 ? -5.573 3.523 -6.451 1.00 85.94 93 GLN A CA 1
ATOM 715 C C . GLN A 1 93 ? -5.881 3.963 -7.892 1.00 85.94 93 GLN A C 1
ATOM 717 O O . GLN A 1 93 ? -6.136 3.118 -8.751 1.00 85.94 93 GLN A O 1
ATOM 722 N N . ASN A 1 94 ? -5.707 5.257 -8.190 1.00 87.69 94 ASN A N 1
ATOM 723 C CA . ASN A 1 94 ? -5.823 5.807 -9.544 1.00 87.69 94 ASN A CA 1
ATOM 724 C C . ASN A 1 94 ? -4.838 5.148 -10.519 1.00 87.69 94 ASN A C 1
ATOM 726 O O . ASN A 1 94 ? -5.218 4.806 -11.635 1.00 87.69 94 ASN A O 1
ATOM 730 N N . TYR A 1 95 ? -3.589 4.934 -10.091 1.00 84.50 95 TYR A N 1
ATOM 731 C CA . TYR A 1 95 ? -2.576 4.255 -10.900 1.00 84.50 95 TYR A CA 1
ATOM 732 C C . TYR A 1 95 ? -2.968 2.810 -11.239 1.00 84.50 95 TYR A C 1
ATOM 734 O O . TYR A 1 95 ? -2.836 2.384 -12.382 1.00 84.50 95 TYR A O 1
ATOM 742 N N . ALA A 1 96 ? -3.482 2.064 -10.259 1.00 82.31 96 ALA A N 1
ATOM 743 C CA . ALA A 1 96 ? -3.928 0.689 -10.456 1.00 82.31 96 ALA A CA 1
ATOM 744 C C . ALA A 1 96 ? -5.266 0.576 -11.215 1.00 82.31 96 ALA A C 1
ATOM 746 O O . ALA A 1 96 ? -5.695 -0.536 -11.520 1.00 82.31 96 ALA A O 1
ATOM 747 N N . GLY A 1 97 ? -5.957 1.691 -11.485 1.00 80.38 97 GLY A N 1
ATOM 748 C CA . GLY A 1 97 ? -7.305 1.683 -12.062 1.00 80.38 97 GLY A CA 1
ATOM 749 C C . GLY A 1 97 ? -8.344 1.030 -11.145 1.00 80.38 97 GLY A C 1
ATOM 750 O O . GLY A 1 97 ? -9.353 0.507 -11.616 1.00 80.38 97 GLY A O 1
ATOM 751 N N . ILE A 1 98 ? -8.082 1.018 -9.837 1.00 75.31 98 ILE A N 1
ATOM 752 C CA . ILE A 1 98 ? -8.955 0.427 -8.825 1.00 75.31 98 ILE A CA 1
ATOM 753 C C . ILE A 1 98 ? -9.638 1.594 -8.107 1.00 75.31 98 ILE A C 1
ATOM 755 O O . ILE A 1 98 ? -8.961 2.502 -7.636 1.00 75.31 98 ILE A O 1
ATOM 759 N N . GLY A 1 99 ? -10.975 1.597 -8.064 1.00 67.69 99 GLY A N 1
ATOM 760 C CA . GLY A 1 99 ? -11.741 2.611 -7.324 1.00 67.69 99 GLY A CA 1
ATOM 761 C C . GLY A 1 99 ? -11.509 2.529 -5.813 1.00 67.69 99 GLY A C 1
ATOM 762 O O . GLY A 1 99 ? -10.833 1.617 -5.353 1.00 67.69 99 GLY A O 1
ATOM 763 N N . ASP A 1 100 ? -12.090 3.449 -5.040 1.00 65.56 100 ASP A N 1
ATOM 764 C CA . ASP A 1 100 ? -11.882 3.527 -3.587 1.00 65.56 100 ASP A CA 1
ATOM 765 C C . ASP A 1 100 ? -12.247 2.214 -2.862 1.00 65.56 100 ASP A C 1
ATOM 767 O O . ASP A 1 100 ? -13.412 1.949 -2.559 1.00 65.56 100 ASP A O 1
ATOM 771 N N . VAL A 1 101 ? -11.244 1.376 -2.553 1.00 73.12 101 VAL A N 1
ATOM 772 C CA . VAL A 1 101 ? -11.462 0.086 -1.871 1.00 73.12 101 VAL A CA 1
ATOM 773 C C . VAL A 1 101 ? -11.192 0.232 -0.383 1.00 73.12 101 VAL A C 1
ATOM 775 O O . VAL A 1 101 ? -10.069 0.042 0.094 1.00 73.12 101 VAL A O 1
ATOM 778 N N . CYS A 1 102 ? -12.251 0.553 0.353 1.00 78.50 102 CYS A N 1
ATOM 779 C CA . CYS A 1 102 ? -12.259 0.506 1.805 1.00 78.50 102 CYS A CA 1
ATOM 780 C C . CYS A 1 102 ? -13.073 -0.684 2.279 1.00 78.50 102 CYS A C 1
ATOM 782 O O . CYS A 1 102 ? -14.278 -0.758 2.046 1.00 78.50 102 CYS A O 1
ATOM 784 N N . GLN A 1 103 ? -12.411 -1.635 2.936 1.00 76.69 103 GLN A N 1
ATOM 785 C CA . GLN A 1 103 ? -13.069 -2.820 3.469 1.00 76.69 103 GLN A CA 1
ATOM 786 C C . GLN A 1 103 ? -12.933 -2.877 4.988 1.00 76.69 103 GLN A C 1
ATOM 788 O O . GLN A 1 103 ? -11.848 -3.046 5.540 1.00 76.69 103 GLN A O 1
ATOM 793 N N . ASN A 1 104 ? -14.073 -2.851 5.674 1.00 66.06 104 ASN A N 1
ATOM 794 C CA . ASN A 1 104 ? -14.172 -3.137 7.108 1.00 66.06 104 ASN A CA 1
ATOM 795 C C . ASN A 1 104 ? -14.199 -4.646 7.398 1.00 66.06 104 ASN A C 1
ATOM 797 O O . ASN A 1 104 ? -14.762 -5.120 8.387 1.00 66.06 104 ASN A O 1
ATOM 801 N N . THR A 1 105 ? -13.561 -5.426 6.542 1.00 59.59 105 THR A N 1
ATOM 802 C CA . THR A 1 105 ? -13.319 -6.850 6.728 1.00 59.59 105 THR A CA 1
ATOM 803 C C . THR A 1 105 ? -11.840 -7.078 6.501 1.00 59.59 105 THR A C 1
ATOM 805 O O . THR A 1 105 ? -11.262 -6.490 5.586 1.00 59.59 105 THR A O 1
ATOM 808 N N . ALA A 1 106 ? -11.216 -7.922 7.324 1.00 55.69 106 ALA A N 1
ATOM 809 C CA . ALA A 1 106 ? -9.849 -8.354 7.076 1.00 55.69 106 ALA A CA 1
ATOM 810 C C . ALA A 1 106 ? -9.810 -9.024 5.695 1.00 55.69 106 ALA A C 1
ATOM 812 O O . ALA A 1 106 ? -10.269 -10.150 5.534 1.00 55.69 106 ALA A O 1
ATOM 813 N N . SER A 1 107 ? -9.336 -8.308 4.676 1.00 52.09 107 SER A N 1
ATOM 814 C CA . SER A 1 107 ? -9.210 -8.876 3.341 1.00 52.09 107 SER A CA 1
ATOM 815 C C . SER A 1 107 ? -8.111 -9.927 3.359 1.00 52.09 107 SER A C 1
ATOM 817 O O . SER A 1 107 ? -7.045 -9.713 3.950 1.00 52.09 107 SER A O 1
ATOM 819 N N . THR A 1 108 ? -8.393 -11.063 2.727 1.00 50.97 108 THR A N 1
ATOM 820 C CA . THR A 1 108 ? -7.448 -12.158 2.530 1.00 50.97 108 THR A CA 1
ATOM 821 C C . THR A 1 108 ? -6.171 -11.603 1.905 1.00 50.97 108 THR A C 1
ATOM 823 O O . THR A 1 108 ? -6.210 -10.928 0.871 1.00 50.97 108 THR A O 1
ATOM 826 N N . ALA A 1 109 ? -5.037 -11.831 2.568 1.00 49.19 109 ALA A N 1
ATOM 827 C CA . ALA A 1 109 ? -3.740 -11.383 2.084 1.00 49.19 109 ALA A CA 1
ATOM 828 C C . ALA A 1 109 ? -3.483 -11.951 0.676 1.00 49.19 109 ALA A C 1
ATOM 830 O O . ALA A 1 109 ? -3.675 -13.142 0.449 1.00 49.19 109 ALA A O 1
ATOM 831 N N . GLY A 1 110 ? -3.075 -11.096 -0.267 1.00 52.53 110 GLY A N 1
ATOM 832 C CA . GLY A 1 110 ? -2.523 -11.529 -1.558 1.00 52.53 110 GLY A CA 1
ATOM 833 C C . GLY A 1 110 ? -3.327 -11.198 -2.818 1.00 52.53 110 GLY A C 1
ATOM 834 O O . GLY A 1 110 ? -2.742 -11.215 -3.893 1.00 52.53 110 GLY A O 1
ATOM 835 N N . THR A 1 111 ? -4.616 -10.833 -2.745 1.00 54.56 111 THR A N 1
ATOM 836 C CA . THR A 1 111 ? -5.402 -10.602 -3.988 1.00 54.56 111 THR A CA 1
ATOM 837 C C . THR A 1 111 ? -5.896 -9.166 -4.177 1.00 54.56 111 THR A C 1
ATOM 839 O O . THR A 1 111 ? -6.124 -8.751 -5.315 1.00 54.56 111 THR A O 1
ATOM 842 N N . THR A 1 112 ? -5.982 -8.375 -3.107 1.00 64.69 112 THR A N 1
ATOM 843 C CA . THR A 1 112 ? -6.693 -7.086 -3.122 1.00 64.69 112 THR A CA 1
ATOM 844 C C . THR A 1 112 ? -5.752 -5.914 -2.841 1.00 64.69 112 THR A C 1
ATOM 846 O O . THR A 1 112 ? -5.072 -5.888 -1.814 1.00 64.69 112 THR A O 1
ATOM 849 N N . THR A 1 113 ? -5.728 -4.939 -3.751 1.00 72.62 113 THR A N 1
ATOM 850 C CA . THR A 1 113 ? -5.193 -3.591 -3.500 1.00 72.62 113 THR A CA 1
ATOM 851 C C . THR A 1 113 ? -6.262 -2.785 -2.775 1.00 72.62 113 THR A C 1
ATOM 853 O O . THR A 1 113 ? -7.411 -2.782 -3.210 1.00 72.62 113 THR A O 1
ATOM 856 N N . GLY A 1 114 ? -5.905 -2.127 -1.677 1.00 82.81 114 GLY A N 1
ATOM 857 C CA . GLY A 1 114 ? -6.849 -1.335 -0.896 1.00 82.81 114 GLY A CA 1
ATOM 858 C C . GLY A 1 114 ? -6.523 -1.304 0.588 1.00 82.81 114 GLY A C 1
ATOM 859 O O . GLY A 1 114 ? -5.468 -1.772 1.032 1.00 82.81 114 GLY A O 1
ATOM 860 N N . ILE A 1 115 ? -7.453 -0.749 1.358 1.00 87.25 115 ILE A N 1
ATOM 861 C CA . ILE A 1 115 ? -7.327 -0.605 2.806 1.00 87.25 115 ILE A CA 1
ATOM 862 C C . ILE A 1 115 ? -8.311 -1.530 3.499 1.00 87.25 115 ILE A C 1
ATOM 864 O O . ILE A 1 115 ? -9.487 -1.614 3.146 1.00 87.25 115 ILE A O 1
ATOM 868 N N . ALA A 1 116 ? -7.800 -2.229 4.505 1.00 87.88 116 ALA A N 1
ATOM 869 C CA . ALA A 1 116 ? -8.556 -3.147 5.326 1.00 87.88 116 ALA A CA 1
ATOM 870 C C . ALA A 1 116 ? -8.458 -2.735 6.787 1.00 87.88 116 ALA A C 1
ATOM 872 O O . ALA A 1 116 ? -7.363 -2.671 7.349 1.00 87.88 116 ALA A O 1
ATOM 873 N N . VAL A 1 117 ? -9.598 -2.510 7.423 1.00 87.56 117 VAL A N 1
ATOM 874 C CA . VAL A 1 117 ? -9.668 -2.319 8.871 1.00 87.56 117 VAL A CA 1
ATOM 875 C C . VAL A 1 117 ? -10.208 -3.612 9.466 1.00 87.56 117 VAL A C 1
ATOM 877 O O . VAL A 1 117 ? -11.242 -4.110 9.029 1.00 87.56 117 VAL A O 1
ATOM 880 N N . SER A 1 118 ? -9.523 -4.189 10.448 1.00 87.06 118 SER A N 1
ATOM 881 C CA . SER A 1 118 ? -9.979 -5.400 11.158 1.00 87.06 118 SER A CA 1
ATOM 882 C C . SER A 1 118 ? -11.121 -5.099 12.132 1.00 87.06 118 SER A C 1
ATOM 884 O O . SER A 1 118 ? -11.326 -3.946 12.515 1.00 87.06 118 SER A O 1
ATOM 886 N N . GLN A 1 119 ? -11.900 -6.122 12.498 1.00 85.31 119 GLN A N 1
ATOM 887 C CA . GLN A 1 119 ? -12.903 -5.979 13.555 1.00 85.31 119 GLN A CA 1
ATOM 888 C C . GLN A 1 119 ? -12.218 -5.739 14.912 1.00 85.31 119 GLN A C 1
ATOM 890 O O . GLN A 1 119 ? -11.095 -6.212 15.099 1.00 85.31 119 GLN A O 1
ATOM 895 N N . PRO A 1 120 ? -12.866 -5.024 15.853 1.00 84.06 120 PRO A N 1
ATOM 896 C CA . PRO A 1 120 ? -12.324 -4.832 17.193 1.00 84.06 120 PRO A CA 1
ATOM 897 C C . PRO A 1 120 ? -12.126 -6.176 17.891 1.00 84.06 120 PRO A C 1
ATOM 899 O O . PRO A 1 120 ? -13.062 -6.964 18.003 1.00 84.06 120 PRO A O 1
ATOM 902 N N . PHE A 1 121 ? -10.913 -6.431 18.370 1.00 84.56 121 PHE A N 1
ATOM 903 C CA . PHE A 1 121 ? -10.581 -7.625 19.147 1.00 84.56 121 PHE A CA 1
ATOM 904 C C . PHE A 1 121 ? -9.969 -7.225 20.490 1.00 84.56 121 PHE A C 1
ATOM 906 O O . PHE A 1 121 ? -9.456 -6.118 20.638 1.00 84.56 121 PHE A O 1
ATOM 913 N N . ALA A 1 122 ? -10.034 -8.101 21.491 1.00 83.62 122 ALA A N 1
ATOM 914 C CA . ALA A 1 122 ? -9.442 -7.821 22.797 1.00 83.62 122 ALA A CA 1
ATOM 915 C C . ALA A 1 122 ? -7.913 -7.709 22.682 1.00 83.62 122 ALA A C 1
ATOM 917 O O . ALA A 1 122 ? -7.260 -8.589 22.117 1.00 83.62 122 ALA A O 1
ATOM 918 N N . CYS A 1 123 ? -7.328 -6.635 23.215 1.00 85.06 123 CYS A N 1
ATOM 919 C CA . CYS A 1 123 ? -5.877 -6.478 23.207 1.00 85.06 123 CYS A CA 1
ATOM 920 C C . CYS A 1 123 ? -5.207 -7.533 24.115 1.00 85.06 123 CYS A C 1
ATOM 922 O O . CYS A 1 123 ? -5.556 -7.612 25.293 1.00 85.06 123 CYS A O 1
ATOM 924 N N . PRO A 1 124 ? -4.196 -8.285 23.638 1.00 75.12 124 PRO A N 1
ATOM 925 C CA . PRO A 1 124 ? -3.642 -9.427 24.375 1.00 75.12 124 PRO A CA 1
ATOM 926 C C . PRO A 1 124 ? -2.894 -9.083 25.680 1.00 75.12 124 PRO A C 1
ATOM 928 O O . PRO A 1 124 ? -2.672 -9.978 26.486 1.00 75.12 124 PRO A O 1
ATOM 931 N N . TYR A 1 125 ? -2.525 -7.815 25.926 1.00 64.75 125 TYR A N 1
ATOM 932 C CA . TYR A 1 125 ? -1.684 -7.425 27.078 1.00 64.75 125 TYR A CA 1
ATOM 933 C C . TYR A 1 125 ? -2.088 -6.110 27.761 1.00 64.75 125 TYR A C 1
ATOM 935 O O . TYR A 1 125 ? -1.257 -5.441 28.377 1.00 64.75 125 TYR A O 1
ATOM 943 N N . LYS A 1 126 ? -3.347 -5.683 27.633 1.00 59.69 126 LYS A N 1
ATOM 944 C CA . LYS A 1 126 ? -3.811 -4.426 28.234 1.00 59.69 126 LYS A CA 1
ATOM 945 C C . LYS A 1 126 ? -5.096 -4.670 29.017 1.00 59.69 126 LYS A C 1
ATOM 947 O O . LYS A 1 126 ? -6.183 -4.684 28.454 1.00 59.69 126 LYS A O 1
ATOM 952 N N . THR A 1 127 ? -4.950 -4.833 30.324 1.00 56.09 127 THR A N 1
ATOM 953 C CA . THR A 1 127 ? -6.010 -4.592 31.307 1.00 56.09 127 THR A CA 1
ATOM 954 C C . THR A 1 127 ? -5.935 -3.123 31.697 1.00 56.09 127 THR A C 1
ATOM 956 O O . THR A 1 127 ? -4.845 -2.647 32.027 1.00 56.09 127 THR A O 1
ATOM 959 N N . SER A 1 128 ? -7.033 -2.368 31.630 1.00 57.50 128 SER A N 1
ATOM 960 C CA . SER A 1 128 ? -6.992 -1.005 32.158 1.00 57.50 128 SER A CA 1
ATOM 961 C C . SER A 1 128 ? -6.769 -1.043 33.664 1.00 57.50 128 SER A C 1
ATOM 963 O O . SER A 1 128 ? -7.259 -1.933 34.361 1.00 57.50 128 SER A O 1
ATOM 965 N N . SER A 1 129 ? -6.031 -0.059 34.176 1.00 56.56 129 SER A N 1
ATOM 966 C CA . SER A 1 129 ? -5.853 0.169 35.616 1.00 56.56 129 SER A CA 1
ATOM 967 C C . SER A 1 129 ? -7.176 0.443 36.346 1.00 56.56 129 SER A C 1
ATOM 969 O O . SER A 1 129 ? -7.185 0.593 37.562 1.00 56.56 129 SER A O 1
ATOM 971 N N . THR A 1 130 ? -8.280 0.523 35.600 1.00 59.66 130 THR A N 1
ATOM 972 C CA . THR A 1 130 ? -9.618 0.904 36.047 1.00 59.66 130 THR A CA 1
ATOM 973 C C . THR A 1 130 ? -10.650 -0.211 35.786 1.00 59.66 130 THR A C 1
ATOM 975 O O . THR A 1 130 ? -11.827 -0.028 36.069 1.00 59.66 130 THR A O 1
ATOM 978 N N . GLY A 1 131 ? -10.241 -1.379 35.266 1.00 58.12 131 GLY A N 1
ATOM 979 C CA . GLY A 1 131 ? -11.130 -2.524 35.003 1.00 58.12 131 GLY A CA 1
ATOM 980 C C . GLY A 1 131 ? -11.931 -2.469 33.690 1.00 58.12 131 GLY A C 1
ATOM 981 O O . GLY A 1 131 ? -12.696 -3.387 33.403 1.00 58.12 131 GLY A O 1
ATOM 982 N N . THR A 1 132 ? -11.746 -1.438 32.866 1.00 62.75 132 THR A N 1
ATOM 983 C CA . THR A 1 132 ? -12.256 -1.355 31.486 1.00 62.75 132 THR A CA 1
ATOM 984 C C . THR A 1 132 ? -11.475 -2.251 30.519 1.00 62.75 132 THR A C 1
ATOM 986 O O . THR A 1 132 ? -10.254 -2.415 30.607 1.00 62.75 132 THR A O 1
ATOM 989 N N . SER A 1 133 ? -12.196 -2.835 29.558 1.00 71.19 133 SER A N 1
ATOM 990 C CA . SER A 1 133 ? -11.595 -3.594 28.456 1.00 71.19 133 SER A CA 1
ATOM 991 C C . SER A 1 133 ? -10.938 -2.645 27.445 1.00 71.19 133 SER A C 1
ATOM 993 O O . SER A 1 133 ? -11.416 -1.537 27.234 1.00 71.19 133 SER A O 1
ATOM 995 N N . PHE A 1 134 ? -9.857 -3.068 26.792 1.00 81.56 134 PHE A N 1
ATOM 996 C CA . PHE A 1 134 ? -9.298 -2.351 25.645 1.00 81.56 134 PHE A CA 1
ATOM 997 C C . PHE A 1 134 ? -9.522 -3.147 24.364 1.00 81.56 134 PHE A C 1
ATOM 999 O O . PHE A 1 134 ? -9.242 -4.349 24.308 1.00 81.56 134 PHE A O 1
ATOM 1006 N N . TYR A 1 135 ? -9.972 -2.455 23.322 1.00 86.56 135 TYR A N 1
ATOM 1007 C CA . TYR A 1 135 ? -10.131 -3.019 21.991 1.00 86.56 135 TYR A CA 1
ATOM 1008 C C . TYR A 1 135 ? -8.971 -2.605 21.096 1.00 86.56 135 TYR A C 1
ATOM 1010 O O . TYR A 1 135 ? -8.631 -1.431 20.983 1.00 86.56 135 TYR A O 1
ATOM 1018 N N . CYS A 1 136 ? -8.375 -3.581 20.431 1.00 89.44 136 CYS A N 1
ATOM 1019 C CA . CYS A 1 136 ? -7.350 -3.388 19.429 1.00 89.44 136 CYS A CA 1
ATOM 1020 C C . CYS A 1 136 ? -7.993 -3.437 18.049 1.00 89.44 136 CYS A C 1
ATOM 1022 O O . CYS A 1 136 ? -8.839 -4.288 17.763 1.00 89.44 136 CYS A O 1
ATOM 1024 N N . VAL A 1 137 ? -7.576 -2.522 17.181 1.00 89.00 137 VAL A N 1
ATOM 1025 C CA . VAL A 1 137 ? -7.968 -2.528 15.777 1.00 89.00 137 VAL A CA 1
ATOM 1026 C C . VAL A 1 137 ? -6.738 -2.312 14.912 1.00 89.00 137 VAL A C 1
ATOM 1028 O O . VAL A 1 137 ? -5.966 -1.379 15.115 1.00 89.00 137 VAL A O 1
ATOM 1031 N N . THR A 1 138 ? -6.573 -3.182 13.925 1.00 90.75 138 THR A N 1
ATOM 1032 C CA . THR A 1 138 ? -5.500 -3.120 12.929 1.00 90.75 138 THR A CA 1
ATOM 1033 C C . THR A 1 138 ? -6.015 -2.500 11.641 1.00 90.75 138 THR A C 1
ATOM 1035 O O . THR A 1 138 ? -6.985 -3.005 11.067 1.00 90.75 138 THR A O 1
ATOM 1038 N N . VAL A 1 139 ? -5.336 -1.459 11.171 1.00 90.81 139 VAL A N 1
ATOM 1039 C CA . VAL A 1 139 ? -5.471 -0.875 9.836 1.00 90.81 139 VAL A CA 1
ATOM 1040 C C . VAL A 1 139 ? -4.360 -1.449 8.965 1.00 90.81 139 VAL A C 1
ATOM 1042 O O . VAL A 1 139 ? -3.189 -1.397 9.329 1.00 90.81 139 VAL A O 1
ATOM 1045 N N . THR A 1 140 ? -4.720 -2.021 7.823 1.00 90.62 140 THR A N 1
ATOM 1046 C CA . THR A 1 140 ? -3.788 -2.633 6.875 1.00 90.62 140 THR A CA 1
ATOM 1047 C C . THR A 1 140 ? -3.949 -1.987 5.509 1.00 90.62 140 THR A C 1
ATOM 1049 O O . THR A 1 140 ? -5.007 -2.102 4.898 1.00 90.62 140 THR A O 1
ATOM 1052 N N . ALA A 1 141 ? -2.900 -1.346 5.006 1.00 89.94 141 ALA A N 1
ATOM 1053 C CA . ALA A 1 141 ? -2.839 -0.843 3.639 1.00 89.94 141 ALA A CA 1
ATOM 1054 C C . ALA A 1 141 ? -2.112 -1.868 2.759 1.00 89.94 141 ALA A C 1
ATOM 1056 O O . ALA A 1 141 ? -1.038 -2.351 3.130 1.00 89.94 141 ALA A O 1
ATOM 1057 N N . ARG A 1 142 ? -2.687 -2.225 1.605 1.00 87.69 142 ARG A N 1
ATOM 1058 C CA . ARG A 1 142 ? -2.127 -3.232 0.690 1.00 87.69 142 ARG A CA 1
ATOM 1059 C C . ARG A 1 142 ? -2.098 -2.747 -0.750 1.00 87.69 142 ARG A C 1
ATOM 1061 O O . ARG A 1 142 ? -3.026 -2.097 -1.220 1.00 87.69 142 ARG A O 1
ATOM 1068 N N . TYR A 1 143 ? -1.062 -3.165 -1.464 1.00 86.38 143 TYR A N 1
ATOM 1069 C CA . TYR A 1 143 ? -0.914 -2.986 -2.898 1.00 86.38 143 TYR A CA 1
ATOM 1070 C C . TYR A 1 143 ? -0.535 -4.308 -3.563 1.00 86.38 143 TYR A C 1
ATOM 1072 O O . TYR A 1 143 ? 0.485 -4.903 -3.215 1.00 86.38 143 TYR A O 1
ATOM 1080 N N . ASN A 1 144 ? -1.347 -4.781 -4.508 1.00 85.19 144 ASN A N 1
ATOM 1081 C CA . ASN A 1 144 ? -1.048 -5.975 -5.291 1.00 85.19 144 ASN A CA 1
ATOM 1082 C C . ASN A 1 144 ? -0.084 -5.616 -6.433 1.00 85.19 144 ASN A C 1
ATOM 1084 O O . ASN A 1 144 ? -0.499 -5.067 -7.457 1.00 85.19 144 ASN A O 1
ATOM 1088 N N . TYR A 1 145 ? 1.199 -5.925 -6.240 1.00 80.38 145 TYR A N 1
ATOM 1089 C CA . TYR A 1 145 ? 2.248 -5.621 -7.211 1.00 80.38 145 TYR A CA 1
ATOM 1090 C C . TYR A 1 145 ? 2.232 -6.597 -8.396 1.00 80.38 145 TYR A C 1
ATOM 1092 O O . TYR A 1 145 ? 2.574 -6.203 -9.506 1.00 80.38 145 TYR A O 1
ATOM 1100 N N . ALA A 1 146 ? 1.776 -7.840 -8.194 1.00 78.75 146 ALA A N 1
ATOM 1101 C CA . ALA A 1 146 ? 1.682 -8.836 -9.261 1.00 78.75 146 ALA A CA 1
ATOM 1102 C C . ALA A 1 146 ? 0.667 -8.444 -10.349 1.00 78.75 146 ALA A C 1
ATOM 1104 O O . ALA 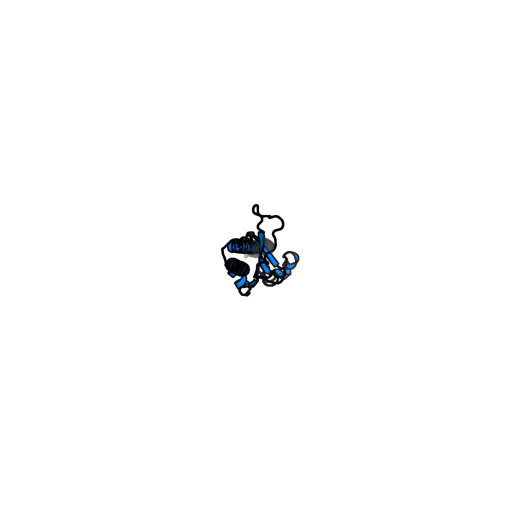A 1 146 ? 0.922 -8.645 -11.535 1.00 78.75 146 ALA A O 1
ATOM 1105 N N . LYS A 1 147 ? -0.473 -7.853 -9.960 1.00 79.25 147 LYS A N 1
ATOM 1106 C CA . LYS A 1 147 ? -1.507 -7.400 -10.909 1.00 79.25 147 LYS A CA 1
ATOM 1107 C C . LYS A 1 147 ? -1.225 -6.032 -11.526 1.00 79.25 147 LYS A C 1
ATOM 1109 O O . LYS A 1 147 ? -1.617 -5.810 -12.664 1.00 79.25 147 LYS A O 1
ATOM 1114 N N . ASN A 1 148 ? -0.572 -5.133 -10.788 1.00 80.12 148 ASN A N 1
ATOM 1115 C CA . ASN A 1 148 ? -0.303 -3.762 -11.232 1.00 80.12 148 ASN A CA 1
ATOM 1116 C C . ASN A 1 148 ? 1.184 -3.400 -11.043 1.00 80.12 148 ASN A C 1
ATOM 1118 O O . ASN A 1 148 ? 1.523 -2.595 -10.165 1.00 80.12 148 ASN A O 1
ATOM 1122 N N . PRO A 1 149 ? 2.101 -4.004 -11.820 1.00 80.12 149 PRO A N 1
ATOM 1123 C CA . PRO A 1 149 ? 3.517 -3.671 -11.739 1.00 80.12 149 PRO A CA 1
ATOM 1124 C C . PRO A 1 149 ? 3.783 -2.281 -12.327 1.00 80.12 149 PRO A C 1
ATOM 1126 O O . PRO A 1 149 ? 3.299 -1.954 -13.407 1.00 80.12 149 PRO A O 1
ATOM 1129 N N . PHE A 1 150 ? 4.615 -1.485 -11.647 1.00 77.44 150 PHE A N 1
ATOM 1130 C CA . PHE A 1 150 ? 4.980 -0.140 -12.120 1.00 77.44 150 PHE A CA 1
ATOM 1131 C C . PHE A 1 150 ? 5.777 -0.138 -13.427 1.00 77.44 150 PHE A C 1
ATOM 1133 O O . PHE A 1 150 ? 5.755 0.832 -14.182 1.00 77.44 150 PHE A O 1
ATOM 1140 N N . PHE A 1 151 ? 6.487 -1.233 -13.685 1.00 75.88 151 PHE A N 1
ATOM 1141 C CA . PHE A 1 151 ? 7.311 -1.401 -14.866 1.00 75.88 151 PHE A CA 1
ATOM 1142 C C . PHE A 1 151 ? 6.833 -2.643 -15.624 1.00 75.88 151 PHE A C 1
ATOM 1144 O O . PHE A 1 151 ? 6.856 -3.748 -15.072 1.00 75.88 151 PHE A O 1
ATOM 1151 N N . PRO A 1 152 ? 6.383 -2.501 -16.880 1.00 69.31 152 PRO A N 1
ATOM 1152 C CA . PRO A 1 152 ? 5.947 -3.647 -17.664 1.00 69.31 152 PRO A CA 1
ATOM 1153 C C . PRO A 1 152 ? 7.097 -4.654 -17.804 1.00 69.31 152 PRO A C 1
ATOM 1155 O O . PRO A 1 152 ? 8.236 -4.288 -18.082 1.00 69.31 152 PRO A O 1
ATOM 1158 N N . GLY A 1 153 ? 6.804 -5.934 -17.563 1.00 67.81 153 GLY A N 1
ATOM 1159 C CA . GLY A 1 153 ? 7.784 -7.025 -17.619 1.00 67.81 153 GLY A CA 1
ATOM 1160 C C . GLY A 1 153 ? 8.525 -7.319 -16.307 1.00 67.81 153 GLY A C 1
ATOM 1161 O O . GLY A 1 153 ? 9.075 -8.413 -16.171 1.00 67.81 153 GLY A O 1
ATOM 1162 N N . THR A 1 154 ? 8.490 -6.436 -15.299 1.00 70.19 154 THR A N 1
ATOM 1163 C CA . THR A 1 154 ? 9.174 -6.709 -14.019 1.00 70.19 154 THR A CA 1
ATOM 1164 C C . THR A 1 154 ? 8.460 -7.753 -13.172 1.00 70.19 154 THR A C 1
ATOM 1166 O O . THR A 1 154 ? 9.133 -8.506 -12.480 1.00 70.19 154 THR A O 1
ATOM 1169 N N . ALA A 1 155 ? 7.135 -7.879 -13.270 1.00 67.19 155 ALA A N 1
ATOM 1170 C CA . ALA A 1 155 ? 6.399 -8.941 -12.577 1.00 67.19 155 ALA A CA 1
ATOM 1171 C C . ALA A 1 155 ? 6.855 -10.346 -13.017 1.00 67.19 155 ALA A C 1
ATOM 1173 O O . ALA A 1 155 ? 7.024 -11.227 -12.182 1.00 67.19 155 ALA A O 1
ATOM 1174 N N . SER A 1 156 ? 7.127 -10.547 -14.312 1.00 69.12 156 SER A N 1
ATOM 1175 C CA . SER A 1 156 ? 7.624 -11.833 -14.823 1.00 69.12 156 SER A CA 1
ATOM 1176 C C . SER A 1 156 ? 9.110 -12.050 -14.534 1.00 69.12 156 SER A C 1
ATOM 1178 O O . SER A 1 156 ? 9.521 -13.186 -14.321 1.00 69.12 156 SER A O 1
ATOM 1180 N N . LEU A 1 157 ? 9.922 -10.988 -14.554 1.00 68.06 157 LEU A N 1
ATOM 1181 C CA . LEU A 1 157 ? 11.374 -11.079 -14.366 1.00 68.06 157 LEU A CA 1
ATOM 1182 C C . LEU A 1 157 ? 11.779 -11.176 -12.886 1.00 68.06 157 LEU A C 1
ATOM 1184 O O . LEU A 1 157 ? 12.715 -11.894 -12.542 1.00 68.06 157 LEU A O 1
ATOM 1188 N N . TYR A 1 158 ? 11.068 -10.461 -12.014 1.00 66.50 158 TYR A N 1
ATOM 1189 C CA . TYR A 1 158 ? 11.342 -10.349 -10.579 1.00 66.50 158 TYR A CA 1
ATOM 1190 C C . TYR A 1 158 ? 10.284 -11.036 -9.708 1.00 66.50 158 TYR A C 1
ATOM 1192 O O . TYR A 1 158 ? 10.354 -10.920 -8.486 1.00 66.50 158 TYR A O 1
ATOM 1200 N N . GLY A 1 159 ? 9.330 -11.771 -10.292 1.00 64.25 159 GLY A N 1
ATOM 1201 C CA . GLY A 1 159 ? 8.281 -12.487 -9.549 1.00 64.25 159 GLY A CA 1
ATOM 1202 C C . GLY A 1 159 ? 8.805 -13.530 -8.555 1.00 64.25 159 GLY A C 1
ATOM 1203 O O . GLY A 1 159 ? 8.094 -13.917 -7.639 1.00 64.25 159 GLY A O 1
ATOM 1204 N N . TRP A 1 160 ? 10.071 -13.944 -8.681 1.00 65.88 160 TRP A N 1
ATOM 1205 C CA . TRP A 1 160 ? 10.749 -14.805 -7.706 1.00 65.88 160 TRP A CA 1
ATOM 1206 C C . TRP A 1 160 ? 11.323 -14.042 -6.495 1.00 65.88 160 TRP A C 1
ATOM 1208 O O . TRP A 1 160 ? 11.597 -14.659 -5.471 1.00 65.88 160 TRP A O 1
ATOM 1218 N N . ILE A 1 161 ? 11.508 -12.718 -6.593 1.00 67.50 161 ILE A N 1
ATOM 1219 C CA . ILE A 1 161 ? 12.041 -11.857 -5.515 1.00 67.50 161 ILE A CA 1
ATOM 1220 C C . ILE A 1 161 ? 10.928 -11.055 -4.842 1.00 67.50 161 ILE A C 1
ATOM 1222 O O . ILE A 1 161 ? 10.961 -10.829 -3.633 1.00 67.50 161 ILE A O 1
ATOM 1226 N N . VAL A 1 162 ? 9.963 -10.565 -5.619 1.00 67.62 162 VAL A N 1
ATOM 1227 C CA . VAL A 1 162 ? 8.944 -9.634 -5.136 1.00 67.62 162 VAL A CA 1
ATOM 1228 C C . VAL A 1 162 ? 7.687 -10.412 -4.766 1.00 67.62 162 VAL A C 1
ATOM 1230 O O . VAL A 1 162 ? 7.051 -11.006 -5.628 1.00 67.62 162 VAL A O 1
ATOM 1233 N N . SER A 1 163 ? 7.320 -10.393 -3.480 1.00 66.88 163 SER A N 1
ATOM 1234 C CA . SER A 1 163 ? 6.059 -10.970 -2.999 1.00 66.88 163 SER A CA 1
ATOM 1235 C C . SER A 1 163 ? 4.856 -10.353 -3.721 1.00 66.88 163 SER A C 1
ATOM 1237 O O . SER A 1 163 ? 4.839 -9.146 -3.969 1.00 66.88 163 SER A O 1
ATOM 1239 N N . ASP A 1 164 ? 3.820 -11.156 -3.979 1.00 72.88 164 ASP A N 1
ATOM 1240 C CA . ASP A 1 164 ? 2.642 -10.773 -4.780 1.00 72.88 164 ASP A CA 1
ATOM 1241 C C . ASP A 1 164 ? 1.954 -9.476 -4.324 1.00 72.88 164 ASP A C 1
ATOM 1243 O O . ASP A 1 164 ? 1.352 -8.747 -5.119 1.00 72.88 164 ASP A O 1
ATOM 1247 N N . SER A 1 165 ? 2.057 -9.153 -3.031 1.00 78.69 165 SER A N 1
ATOM 1248 C CA . SER A 1 165 ? 1.525 -7.915 -2.476 1.00 78.69 165 SER A CA 1
ATOM 1249 C C . SER A 1 165 ? 2.467 -7.262 -1.472 1.00 78.69 165 SER A C 1
ATOM 1251 O O . SER A 1 165 ? 3.169 -7.905 -0.694 1.00 78.69 165 SER A O 1
ATOM 1253 N N . ILE A 1 166 ? 2.450 -5.936 -1.488 1.00 85.25 166 ILE A N 1
ATOM 1254 C CA . ILE A 1 166 ? 3.181 -5.051 -0.598 1.00 85.25 166 ILE A CA 1
ATOM 1255 C C . ILE A 1 166 ? 2.166 -4.530 0.421 1.00 85.25 166 ILE A C 1
ATOM 1257 O O . ILE A 1 166 ? 1.223 -3.837 0.047 1.00 85.25 166 ILE A O 1
ATOM 1261 N N . SER A 1 167 ? 2.347 -4.848 1.704 1.00 87.88 167 SER A N 1
ATOM 1262 C CA . SER A 1 167 ? 1.451 -4.391 2.774 1.00 87.88 167 SER A CA 1
ATOM 1263 C C . SER A 1 167 ? 2.174 -3.624 3.878 1.00 87.88 167 SER A C 1
ATOM 1265 O O . SER A 1 167 ? 3.352 -3.874 4.135 1.00 87.88 167 SER A O 1
ATOM 1267 N N . SER A 1 168 ? 1.444 -2.732 4.547 1.00 90.62 168 SER A N 1
ATOM 1268 C CA . SER A 1 168 ? 1.840 -2.065 5.791 1.00 90.62 168 SER A CA 1
ATOM 1269 C C . SER A 1 168 ? 0.671 -2.076 6.778 1.00 90.62 168 SER A C 1
ATOM 1271 O O . SER A 1 168 ? -0.488 -1.993 6.365 1.00 90.62 168 SER A O 1
ATOM 1273 N N . THR A 1 169 ? 0.956 -2.225 8.071 1.00 90.88 169 THR A N 1
ATOM 1274 C CA . THR A 1 169 ? -0.054 -2.384 9.127 1.00 90.88 169 THR A CA 1
ATOM 1275 C C . THR A 1 169 ? 0.226 -1.463 10.301 1.00 90.88 169 THR A C 1
ATOM 1277 O O . THR A 1 169 ? 1.363 -1.392 10.759 1.00 90.88 169 THR A O 1
ATOM 1280 N N . ALA A 1 170 ? -0.819 -0.850 10.848 1.00 91.50 170 ALA A N 1
ATOM 1281 C CA . ALA A 1 170 ? -0.762 -0.082 12.083 1.00 91.50 170 ALA A CA 1
ATOM 1282 C C . ALA A 1 170 ? -1.912 -0.498 13.005 1.00 91.50 170 ALA A C 1
ATOM 1284 O O . ALA A 1 170 ? -3.053 -0.643 12.565 1.00 91.50 170 ALA A O 1
ATOM 1285 N N . THR A 1 171 ? -1.619 -0.701 14.287 1.00 89.69 171 THR A N 1
ATOM 1286 C CA . THR A 1 171 ? -2.613 -1.080 15.298 1.00 89.69 171 THR A CA 1
ATOM 1287 C C . THR A 1 171 ? -2.876 0.073 16.247 1.00 89.69 171 THR A C 1
ATOM 1289 O O . THR A 1 171 ? -1.934 0.667 16.769 1.00 89.69 171 THR A O 1
ATOM 1292 N N . VAL A 1 172 ? -4.147 0.345 16.517 1.00 89.94 172 VAL A N 1
ATOM 1293 C CA . VAL A 1 172 ? -4.584 1.302 17.533 1.00 89.94 172 VAL A CA 1
ATOM 1294 C C . VAL A 1 172 ? -5.283 0.570 18.668 1.00 89.94 172 VAL A C 1
ATOM 1296 O O . VAL A 1 172 ? -5.962 -0.436 18.454 1.00 89.94 172 VAL A O 1
ATOM 1299 N N . GLN A 1 173 ? -5.118 1.101 19.873 1.00 88.31 173 GLN A N 1
ATOM 1300 C CA . GLN A 1 173 ? -5.819 0.657 21.063 1.00 88.31 173 GLN A CA 1
ATOM 1301 C C . GLN A 1 173 ? -6.879 1.692 21.437 1.00 88.31 173 GLN A C 1
ATOM 1303 O O . GLN A 1 173 ? -6.581 2.877 21.572 1.00 88.31 173 GLN A O 1
ATOM 1308 N N . LEU A 1 174 ? -8.106 1.223 21.608 1.00 86.31 174 LEU A N 1
ATOM 1309 C CA . LEU A 1 174 ? -9.274 1.995 21.999 1.00 86.31 174 LEU A CA 1
ATOM 1310 C C . LEU A 1 174 ? -9.699 1.552 23.400 1.00 86.31 174 LEU A C 1
ATOM 1312 O O . LEU A 1 174 ? -9.766 0.353 23.674 1.00 86.31 174 LEU A O 1
ATOM 1316 N N . ASP A 1 175 ? -9.983 2.505 24.281 1.00 80.69 175 ASP A N 1
ATOM 1317 C CA . ASP A 1 175 ? -10.654 2.215 25.551 1.00 80.69 175 ASP A CA 1
ATOM 1318 C C . ASP A 1 175 ? -12.111 1.802 25.273 1.00 80.69 175 ASP A C 1
ATOM 1320 O O . ASP A 1 175 ? -12.759 2.374 24.390 1.00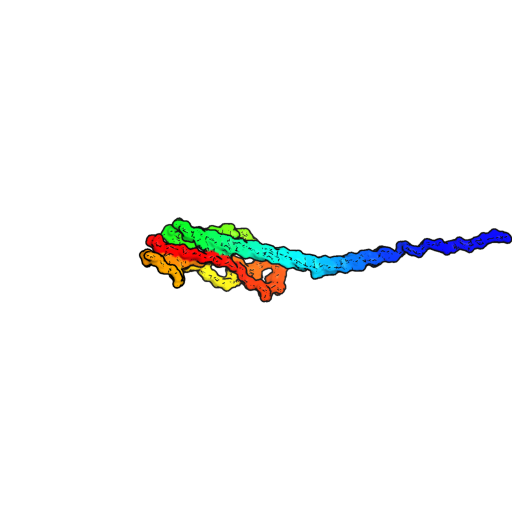 80.69 175 ASP A O 1
ATOM 1324 N N . ALA A 1 176 ? -12.615 0.783 25.977 1.00 65.12 176 ALA A N 1
ATOM 1325 C CA . ALA A 1 176 ? -14.013 0.355 25.888 1.00 65.12 176 ALA A CA 1
ATOM 1326 C C . ALA A 1 176 ? -15.003 1.355 26.505 1.00 65.12 176 ALA A C 1
ATOM 1328 O O . ALA A 1 176 ? -16.202 1.119 26.399 1.00 65.12 176 ALA A O 1
ATOM 1329 N N . GLY A 1 177 ? -14.519 2.435 27.129 1.00 56.00 177 GLY A N 1
ATOM 1330 C CA . GLY A 1 177 ? -15.277 3.555 27.679 1.00 56.00 177 GLY A CA 1
ATOM 1331 C C . GLY A 1 177 ? -15.989 4.368 26.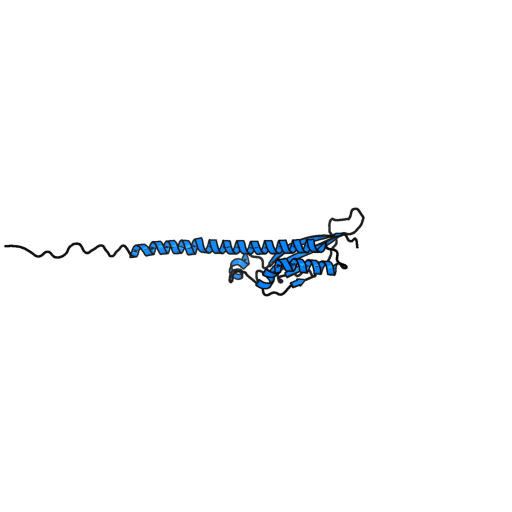604 1.00 56.00 177 GLY A C 1
ATOM 1332 O O . GLY A 1 177 ? -15.591 5.482 26.256 1.00 56.00 177 GLY A O 1
ATOM 1333 N N . ILE A 1 178 ? -17.042 3.763 26.071 1.00 46.97 178 ILE A N 1
ATOM 1334 C CA . ILE A 1 178 ? -18.319 4.424 25.820 1.00 46.97 178 ILE A CA 1
ATOM 1335 C C . ILE A 1 178 ? -19.194 4.268 27.063 1.00 46.97 178 ILE A C 1
ATOM 1337 O O . ILE A 1 178 ? -19.120 3.193 27.699 1.00 46.97 178 ILE A O 1
#

pLDDT: mean 78.21, std 14.05, range [42.0, 94.25]

Radius of gyration: 31.84 Å; chains: 1; bounding box: 92×31×109 Å

Foldseek 3Di:
DDDDDDDDDDPDDPPPPPVVVVVVVVVVVCCCVVPVVVVVVVVVLVVVVVVVLVLQQVLQVQLQVQLPDDDPDNVVSLVRSQVRSQVSCVVVCVQLVHPADREQDPDDPQDDAGKYKYDWDFDPPDQDPVRWTKTKIKIKGKDQCLSRPPDPPCCVVCVVPDGRMDMDMDMHIDTPPD